Protein AF-A0A8X6XNW7-F1 (afdb_monomer_lite)

Radius of gyration: 28.52 Å; chains: 1; bounding box: 46×57×78 Å

Structure (mmCIF, N/CA/C/O backbone):
data_AF-A0A8X6XNW7-F1
#
_entry.id   AF-A0A8X6XNW7-F1
#
loop_
_atom_site.group_PDB
_atom_site.id
_atom_site.type_symbol
_atom_site.label_atom_id
_atom_site.label_alt_id
_atom_site.label_comp_id
_atom_site.label_asym_id
_atom_site.label_entity_id
_atom_site.label_seq_id
_atom_site.pdbx_PDB_ins_code
_atom_site.Cartn_x
_atom_site.Cartn_y
_atom_site.Cartn_z
_atom_site.occupancy
_atom_site.B_iso_or_equiv
_atom_site.auth_seq_id
_atom_site.auth_comp_id
_atom_site.auth_asym_id
_atom_site.auth_atom_id
_atom_site.pdbx_PDB_model_num
ATOM 1 N N . MET A 1 1 ? -26.894 3.842 9.162 1.00 54.66 1 MET A N 1
ATOM 2 C CA . MET A 1 1 ? -25.756 3.223 9.882 1.00 54.66 1 MET A CA 1
ATOM 3 C C . MET A 1 1 ? -24.820 2.593 8.849 1.00 54.66 1 MET A C 1
ATOM 5 O O . MET A 1 1 ? -25.309 2.225 7.794 1.00 54.66 1 MET A O 1
ATOM 9 N N . THR A 1 2 ? -23.514 2.523 9.134 1.00 57.28 2 THR A N 1
ATOM 10 C CA . THR A 1 2 ? -22.408 1.938 8.330 1.00 57.28 2 THR A CA 1
ATOM 11 C C . THR A 1 2 ? -21.938 2.698 7.075 1.00 57.28 2 THR A C 1
ATOM 13 O O . THR A 1 2 ? -22.439 2.481 5.974 1.00 57.28 2 THR A O 1
ATOM 16 N N . CYS A 1 3 ? -20.883 3.514 7.194 1.00 62.47 3 CYS A N 1
ATOM 17 C CA . CYS A 1 3 ? -20.076 3.907 6.023 1.00 62.47 3 CYS A CA 1
ATOM 18 C C . CYS A 1 3 ? -18.553 3.891 6.237 1.00 62.47 3 CYS A C 1
ATOM 20 O O . CYS A 1 3 ? -17.818 3.927 5.255 1.00 62.47 3 CYS A O 1
ATOM 22 N N . ASN A 1 4 ? -18.053 3.741 7.469 1.00 78.44 4 ASN A N 1
ATOM 23 C CA . ASN A 1 4 ? -16.604 3.696 7.712 1.00 78.44 4 ASN A CA 1
ATOM 24 C C . ASN A 1 4 ? -15.953 2.425 7.141 1.00 78.44 4 ASN A C 1
ATOM 26 O O . ASN A 1 4 ? -14.876 2.508 6.567 1.00 78.44 4 ASN A O 1
ATOM 30 N N . VAL A 1 5 ? -16.645 1.280 7.179 1.00 82.00 5 VAL A N 1
ATOM 31 C CA . VAL A 1 5 ? -16.166 0.027 6.561 1.00 82.00 5 VAL A CA 1
ATOM 32 C C . VAL A 1 5 ? -16.003 0.173 5.042 1.00 82.00 5 VA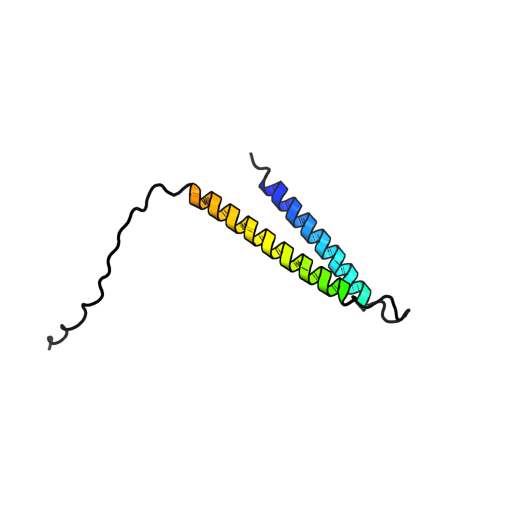L A C 1
ATOM 34 O O . VAL A 1 5 ? -15.000 -0.267 4.490 1.00 82.00 5 VAL A O 1
ATOM 37 N N . LYS A 1 6 ? -16.944 0.851 4.365 1.00 83.00 6 LYS A N 1
ATOM 38 C CA . LYS A 1 6 ? -16.845 1.124 2.920 1.00 83.00 6 LYS A CA 1
ATOM 39 C C . LYS A 1 6 ? -15.647 2.020 2.600 1.00 83.00 6 LYS A C 1
ATOM 41 O O . LYS A 1 6 ? -14.874 1.683 1.713 1.00 83.00 6 LYS A O 1
ATOM 46 N N . LYS A 1 7 ? -15.447 3.092 3.376 1.00 86.75 7 LYS A N 1
ATOM 47 C CA . LYS A 1 7 ? -14.299 4.004 3.225 1.00 86.75 7 LYS A CA 1
ATOM 48 C C . LYS A 1 7 ? -12.957 3.290 3.419 1.00 86.75 7 LYS A C 1
ATOM 50 O O . LYS A 1 7 ? -12.032 3.509 2.648 1.00 86.75 7 LYS A O 1
ATOM 55 N N . VAL A 1 8 ? -12.854 2.406 4.415 1.00 88.44 8 VAL A N 1
ATOM 56 C CA . VAL A 1 8 ? -11.654 1.575 4.620 1.00 88.44 8 VAL A CA 1
ATOM 57 C C . VAL A 1 8 ? -11.440 0.636 3.428 1.00 88.44 8 VAL A C 1
ATOM 59 O O . VAL A 1 8 ? -10.328 0.552 2.911 1.00 88.44 8 VAL A O 1
ATOM 62 N N . GLY A 1 9 ? -12.501 -0.008 2.931 1.00 90.62 9 GLY A N 1
ATOM 63 C CA . GLY A 1 9 ? -12.437 -0.855 1.736 1.00 90.62 9 GLY A CA 1
ATOM 64 C C . GLY A 1 9 ? -11.949 -0.117 0.481 1.00 90.62 9 GLY A C 1
ATOM 65 O O . GLY A 1 9 ? -11.121 -0.648 -0.255 1.00 90.62 9 GLY A O 1
ATOM 66 N N . GLU A 1 10 ? -12.394 1.123 0.261 1.00 93.75 10 GLU A N 1
ATOM 67 C CA . GLU A 1 10 ? -11.952 1.970 -0.859 1.00 93.75 10 GLU A CA 1
ATOM 68 C C . GLU A 1 10 ? -10.452 2.304 -0.793 1.00 93.75 10 GLU A C 1
ATOM 70 O O . GLU A 1 10 ? -9.774 2.288 -1.822 1.00 93.75 10 GLU A O 1
ATOM 75 N N . ILE A 1 11 ? -9.909 2.541 0.407 1.00 91.25 11 ILE A N 1
ATOM 76 C CA . ILE A 1 11 ? -8.472 2.794 0.611 1.00 91.25 11 ILE A CA 1
ATOM 77 C C . ILE A 1 11 ? -7.649 1.562 0.220 1.00 91.25 11 ILE A C 1
ATOM 79 O O . ILE A 1 11 ? -6.688 1.672 -0.547 1.00 91.25 11 ILE A O 1
ATOM 83 N N . PHE A 1 12 ? -8.036 0.378 0.703 1.00 91.69 12 PHE A N 1
ATOM 84 C CA . PHE A 1 12 ? -7.348 -0.868 0.354 1.00 91.69 12 PHE A CA 1
ATOM 85 C C . PHE A 1 12 ? -7.457 -1.187 -1.140 1.00 91.69 12 PHE A C 1
ATOM 87 O O . PHE A 1 12 ? -6.477 -1.625 -1.746 1.00 91.69 12 PHE A O 1
ATOM 94 N N . LEU A 1 13 ? -8.606 -0.908 -1.759 1.00 93.94 13 LEU A N 1
ATOM 95 C CA . LEU A 1 13 ? -8.776 -1.050 -3.202 1.00 93.94 13 LEU A CA 1
ATOM 96 C C . LEU A 1 13 ? -7.826 -0.123 -3.976 1.00 93.94 13 LEU A C 1
ATOM 98 O O . LEU A 1 13 ? -7.149 -0.574 -4.900 1.00 93.94 13 LEU A O 1
ATOM 102 N N . ALA A 1 14 ? -7.727 1.152 -3.587 1.00 92.75 14 ALA A N 1
ATOM 103 C CA . ALA A 1 14 ? -6.818 2.112 -4.214 1.00 92.75 14 ALA A CA 1
ATOM 104 C C . ALA A 1 14 ? -5.346 1.684 -4.085 1.00 92.75 14 ALA A C 1
ATOM 106 O O . ALA A 1 14 ? -4.596 1.750 -5.064 1.00 92.75 14 ALA A O 1
ATOM 107 N N . ALA A 1 15 ? -4.946 1.181 -2.914 1.00 91.62 15 ALA A N 1
ATOM 108 C CA . ALA A 1 15 ? -3.611 0.630 -2.696 1.00 91.62 15 ALA A CA 1
ATOM 109 C C . ALA A 1 15 ? -3.345 -0.591 -3.597 1.00 91.62 15 ALA A C 1
ATOM 111 O O . ALA A 1 15 ? -2.323 -0.648 -4.282 1.00 91.62 15 ALA A O 1
ATOM 112 N N . GLY A 1 16 ? -4.294 -1.530 -3.678 1.00 91.75 16 GLY A N 1
ATOM 113 C CA . GLY A 1 16 ? -4.205 -2.693 -4.564 1.00 91.75 16 GLY A CA 1
ATOM 114 C C . GLY A 1 16 ? -4.085 -2.313 -6.045 1.00 91.75 16 GLY A C 1
ATOM 115 O O . GLY A 1 16 ? -3.286 -2.904 -6.776 1.00 91.75 16 GLY A O 1
ATOM 116 N N . LEU A 1 17 ? -4.809 -1.281 -6.492 1.00 93.81 17 LEU A N 1
ATOM 117 C CA . LEU A 1 17 ? -4.688 -0.738 -7.849 1.00 93.81 17 LEU A CA 1
ATOM 118 C C . LEU A 1 17 ? -3.308 -0.119 -8.101 1.00 93.81 17 LEU A C 1
ATOM 120 O O . LEU A 1 17 ? -2.748 -0.311 -9.182 1.00 93.81 17 LEU A O 1
ATOM 124 N N . ALA A 1 18 ? -2.745 0.598 -7.127 1.00 90.12 18 ALA A N 1
ATOM 125 C CA . ALA A 1 18 ? -1.399 1.157 -7.231 1.00 90.12 18 ALA A CA 1
ATOM 126 C C . ALA A 1 18 ? -0.340 0.049 -7.355 1.00 90.12 18 ALA A C 1
ATOM 128 O O . ALA A 1 18 ? 0.473 0.081 -8.281 1.00 90.12 18 ALA A O 1
ATOM 129 N N . PHE A 1 19 ? -0.409 -0.986 -6.510 1.00 89.50 19 PHE A N 1
ATOM 130 C CA . PHE A 1 19 ? 0.482 -2.146 -6.608 1.00 89.50 19 PHE A CA 1
ATOM 131 C C . PHE A 1 19 ? 0.302 -2.916 -7.920 1.00 89.50 19 PHE A C 1
ATOM 133 O O . PHE A 1 19 ? 1.286 -3.326 -8.529 1.00 89.50 19 PHE A O 1
ATOM 140 N N . SER A 1 20 ? -0.931 -3.046 -8.415 1.00 89.88 20 SER A N 1
ATOM 141 C CA . SER A 1 20 ? -1.213 -3.683 -9.708 1.00 89.88 20 SER A CA 1
ATOM 142 C C . SER A 1 20 ? -0.599 -2.913 -10.879 1.00 89.88 20 SER A C 1
ATOM 144 O O . SER A 1 20 ? -0.034 -3.517 -11.791 1.00 89.88 20 SER A O 1
ATOM 146 N N . LYS A 1 21 ? -0.674 -1.574 -10.865 1.00 87.62 21 LYS A N 1
ATOM 147 C CA . LYS A 1 21 ? -0.011 -0.720 -11.866 1.00 87.62 21 LYS A CA 1
ATOM 148 C C . LYS A 1 21 ? 1.507 -0.892 -11.814 1.00 87.62 21 LYS A C 1
ATOM 150 O O . LYS A 1 21 ? 2.131 -1.033 -12.862 1.00 87.62 21 LYS A O 1
ATOM 155 N N . MET A 1 22 ? 2.076 -0.951 -10.609 1.00 84.69 22 MET A N 1
ATOM 156 C CA . MET A 1 22 ? 3.510 -1.163 -10.430 1.00 84.69 22 MET A CA 1
ATOM 157 C C . MET A 1 22 ? 3.957 -2.544 -10.918 1.00 84.69 22 MET A C 1
ATOM 159 O O . MET A 1 22 ? 4.937 -2.647 -11.645 1.00 84.69 22 MET A O 1
ATOM 163 N N . SER A 1 23 ? 3.213 -3.603 -10.585 1.00 84.44 23 SER A N 1
ATOM 164 C CA . SER A 1 23 ? 3.499 -4.970 -11.034 1.00 84.44 23 SER A CA 1
ATOM 165 C C . SER A 1 23 ? 3.504 -5.075 -12.559 1.00 84.44 23 SER A C 1
ATOM 167 O O . SER A 1 23 ? 4.443 -5.629 -13.124 1.00 84.44 23 SER A O 1
ATOM 169 N N . LYS A 1 24 ? 2.530 -4.455 -13.240 1.00 83.50 24 LYS A N 1
ATOM 170 C CA . LYS A 1 24 ? 2.504 -4.390 -14.710 1.00 83.50 24 LYS A CA 1
ATOM 171 C C . LYS A 1 24 ? 3.733 -3.686 -15.286 1.00 83.50 24 LYS A C 1
ATOM 173 O O . LYS A 1 24 ? 4.300 -4.167 -16.264 1.00 83.50 24 LYS A O 1
ATOM 178 N N . LEU A 1 25 ? 4.159 -2.578 -14.675 1.00 79.75 25 LEU A N 1
ATOM 179 C CA . LEU A 1 25 ? 5.367 -1.859 -15.083 1.00 79.75 25 LEU A CA 1
ATOM 180 C C . LEU A 1 25 ? 6.62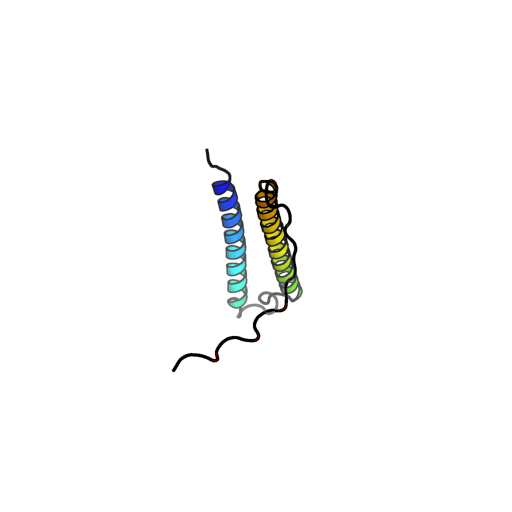5 -2.728 -14.904 1.00 79.75 25 LEU A C 1
ATOM 182 O O . LEU A 1 25 ? 7.439 -2.810 -15.820 1.00 79.75 25 LEU A O 1
ATOM 186 N N . ILE A 1 26 ? 6.747 -3.438 -13.774 1.00 76.06 26 ILE A N 1
ATOM 187 C CA . ILE A 1 26 ? 7.849 -4.380 -13.504 1.00 76.06 26 ILE A CA 1
ATOM 188 C C . ILE A 1 26 ? 7.896 -5.478 -14.567 1.00 76.06 26 ILE A C 1
ATOM 190 O O . ILE A 1 26 ? 8.947 -5.720 -15.153 1.00 76.06 26 ILE A O 1
ATOM 194 N N . THR A 1 27 ? 6.763 -6.119 -14.855 1.00 75.56 27 THR A N 1
ATOM 195 C CA . THR A 1 27 ? 6.686 -7.192 -15.856 1.00 75.56 27 THR A CA 1
ATOM 196 C C . THR A 1 27 ? 7.024 -6.688 -17.261 1.00 75.56 27 THR A C 1
ATOM 198 O O . THR A 1 27 ? 7.707 -7.381 -18.012 1.00 75.56 27 THR A O 1
ATOM 201 N N . SER A 1 28 ? 6.616 -5.463 -17.608 1.00 68.69 28 SER A N 1
ATOM 202 C CA . SER A 1 28 ? 6.945 -4.849 -18.898 1.00 68.69 28 SER A CA 1
ATOM 203 C C . SER A 1 28 ? 8.445 -4.588 -19.060 1.00 68.69 28 SER A C 1
ATOM 205 O O . SER A 1 28 ? 8.972 -4.777 -20.152 1.00 68.69 28 SER A O 1
ATOM 207 N N . LEU A 1 29 ? 9.149 -4.194 -17.994 1.00 64.94 29 LEU A N 1
ATOM 208 C CA . LEU A 1 29 ? 10.593 -3.924 -18.040 1.00 64.94 29 LEU A CA 1
ATOM 209 C C . LEU A 1 29 ? 11.423 -5.188 -18.328 1.00 64.94 29 LEU A C 1
ATOM 211 O O . LEU A 1 29 ? 12.468 -5.098 -18.959 1.00 64.94 29 LEU A O 1
ATOM 215 N N . HIS A 1 30 ? 10.928 -6.371 -17.951 1.00 55.53 30 HIS A N 1
ATOM 216 C CA . HIS A 1 30 ? 11.589 -7.651 -18.237 1.00 55.53 30 HIS A CA 1
ATOM 217 C C . HIS A 1 30 ? 11.330 -8.165 -19.669 1.00 55.53 30 HIS A C 1
ATOM 219 O O . HIS A 1 30 ? 12.105 -8.972 -20.172 1.00 55.53 30 HIS A O 1
ATOM 225 N N . SER A 1 31 ? 10.255 -7.711 -20.330 1.00 51.44 31 SER A N 1
ATOM 226 C CA . SER A 1 31 ? 9.867 -8.144 -21.685 1.00 51.44 31 SER A CA 1
ATOM 227 C C . SER A 1 31 ? 10.451 -7.273 -22.805 1.00 51.44 31 SER A C 1
ATOM 229 O O . SER A 1 31 ? 10.507 -7.725 -23.946 1.00 51.44 31 SER A O 1
ATOM 231 N N . VAL A 1 32 ? 10.892 -6.042 -22.519 1.00 52.22 32 VAL A N 1
ATOM 232 C CA . VAL A 1 32 ? 11.501 -5.111 -23.499 1.00 52.22 32 VAL A CA 1
ATOM 233 C C . VAL A 1 32 ? 13.011 -5.395 -23.631 1.00 52.22 32 VAL A C 1
ATOM 235 O O . VAL A 1 32 ? 13.852 -4.505 -23.614 1.00 52.22 32 VAL A O 1
ATOM 238 N N . GLY A 1 33 ? 13.369 -6.678 -23.707 1.00 51.25 33 GLY A N 1
ATOM 239 C CA . GLY A 1 33 ? 14.753 -7.162 -23.676 1.00 51.25 33 GLY A CA 1
ATOM 240 C C . GLY A 1 33 ? 15.529 -7.064 -24.993 1.00 51.25 33 GLY A C 1
ATOM 241 O O . GLY A 1 33 ? 16.719 -7.347 -24.986 1.00 51.25 33 GLY A O 1
ATOM 242 N N . GLU A 1 34 ? 14.915 -6.652 -26.105 1.00 50.62 34 GLU A N 1
ATOM 243 C CA . GLU A 1 34 ? 15.553 -6.767 -27.433 1.00 50.62 34 GLU A CA 1
ATOM 244 C C . GLU A 1 34 ? 15.860 -5.413 -28.109 1.00 50.62 34 GLU A C 1
ATOM 246 O O . GLU A 1 34 ? 16.541 -5.377 -29.130 1.00 50.62 34 GLU A O 1
ATOM 251 N N . ALA A 1 35 ? 15.406 -4.276 -27.566 1.00 48.09 35 ALA A N 1
ATOM 252 C CA . ALA A 1 35 ? 15.602 -2.973 -28.212 1.00 48.09 35 ALA A CA 1
ATOM 253 C C . ALA A 1 35 ? 15.907 -1.859 -27.200 1.00 48.09 35 ALA A C 1
ATOM 255 O O . ALA A 1 35 ? 15.020 -1.110 -26.803 1.00 48.09 35 ALA A O 1
ATOM 256 N N . SER A 1 36 ? 17.187 -1.750 -26.828 1.00 43.28 36 SER A N 1
ATOM 257 C CA . SER A 1 36 ? 17.877 -0.583 -26.240 1.00 43.28 36 SER A CA 1
ATOM 258 C C . SER A 1 36 ? 18.528 -0.868 -24.871 1.00 43.28 36 SER A C 1
ATOM 260 O O . SER A 1 36 ? 17.838 -1.206 -23.908 1.00 43.28 36 SER A O 1
ATOM 262 N N . PRO A 1 37 ? 19.859 -0.692 -24.739 1.00 48.62 37 PRO A N 1
ATOM 263 C CA . PRO A 1 37 ? 20.626 -1.071 -23.548 1.00 48.62 37 PRO A CA 1
ATOM 264 C C . PRO A 1 37 ? 20.429 -0.159 -22.320 1.00 48.62 37 PRO A C 1
ATOM 266 O O . PRO A 1 37 ? 21.071 -0.395 -21.299 1.00 48.62 37 PRO A O 1
ATOM 269 N N . SER A 1 38 ? 19.566 0.866 -22.373 1.00 51.78 38 SER A N 1
ATOM 270 C CA . SER A 1 38 ? 19.423 1.855 -21.287 1.00 51.78 38 SER A CA 1
ATOM 271 C C . SER A 1 38 ? 18.027 1.964 -20.656 1.00 51.78 38 SER A C 1
ATOM 273 O O . SER A 1 38 ? 17.816 2.859 -19.844 1.00 51.78 38 SER A O 1
ATOM 275 N N . SER A 1 39 ? 17.064 1.106 -21.016 1.00 51.50 39 SER A N 1
ATOM 276 C CA . SER A 1 39 ? 15.635 1.332 -20.704 1.00 51.50 39 SER A CA 1
ATOM 277 C C . SER A 1 39 ? 14.878 0.133 -20.106 1.00 51.50 39 SER A C 1
ATOM 279 O O . SER A 1 39 ? 13.652 0.122 -20.133 1.00 51.50 39 SER A O 1
ATOM 281 N N . GLY A 1 40 ? 15.574 -0.875 -19.564 1.00 56.41 40 GLY A N 1
ATOM 282 C CA . GLY A 1 40 ? 14.933 -2.136 -19.139 1.00 56.41 40 GLY A CA 1
ATOM 283 C C . GLY A 1 40 ? 15.274 -2.657 -17.741 1.00 56.41 40 GLY A C 1
ATOM 284 O O . GLY A 1 40 ? 14.746 -3.686 -17.331 1.00 56.41 40 GLY A O 1
ATOM 285 N N . LYS A 1 41 ? 16.153 -2.001 -16.979 1.00 66.69 41 LYS A N 1
ATOM 286 C CA . LYS A 1 41 ? 16.653 -2.569 -15.722 1.00 66.69 41 LYS A CA 1
ATOM 287 C C . LYS A 1 41 ? 16.415 -1.587 -14.592 1.00 66.69 41 LYS A C 1
ATOM 289 O O . LYS A 1 41 ? 17.066 -0.550 -14.555 1.00 66.69 41 LYS A O 1
ATOM 294 N N . TRP A 1 42 ? 15.485 -1.938 -13.703 1.00 75.69 42 TRP A N 1
ATOM 295 C CA . TRP A 1 42 ? 15.310 -1.308 -12.396 1.00 75.69 42 TRP A CA 1
ATOM 296 C C . TRP A 1 42 ? 16.663 -0.870 -11.838 1.00 75.69 42 TRP A C 1
ATOM 298 O O . TRP A 1 42 ? 17.532 -1.702 -11.560 1.00 75.69 42 TRP A O 1
ATOM 308 N N . SER A 1 43 ? 16.864 0.436 -11.743 1.00 81.88 43 SER A N 1
ATOM 309 C CA . SER A 1 43 ? 18.096 1.000 -11.221 1.00 81.88 43 SER A CA 1
ATOM 310 C C . SER A 1 43 ? 18.218 0.680 -9.734 1.00 81.88 43 SER A C 1
ATOM 312 O O . SER A 1 43 ? 17.227 0.486 -9.025 1.00 81.88 43 SER A O 1
ATOM 314 N N . VAL A 1 44 ? 19.452 0.657 -9.226 1.00 83.69 44 VAL A N 1
ATOM 315 C CA . VAL A 1 44 ? 19.708 0.469 -7.788 1.00 83.69 44 VAL A CA 1
ATOM 316 C C . VAL A 1 44 ? 18.938 1.504 -6.962 1.00 83.69 44 VAL A C 1
ATOM 318 O O . VAL A 1 44 ? 18.388 1.169 -5.916 1.00 83.69 44 VAL A O 1
ATOM 321 N N . GLN A 1 45 ? 18.833 2.732 -7.473 1.00 86.00 45 GLN A N 1
ATOM 322 C CA . GLN A 1 45 ? 18.049 3.797 -6.862 1.00 86.00 45 GLN A CA 1
ATOM 323 C C . GLN A 1 45 ? 16.556 3.447 -6.796 1.00 86.00 45 GLN A C 1
ATOM 325 O O . GLN A 1 45 ? 15.970 3.524 -5.721 1.00 86.00 45 GLN A O 1
ATOM 330 N N . GLU A 1 46 ? 15.936 3.023 -7.900 1.00 84.25 46 GLU A N 1
ATOM 331 C CA . GLU A 1 46 ? 14.512 2.647 -7.923 1.00 84.25 46 GLU A CA 1
ATOM 332 C C . GLU A 1 46 ? 14.218 1.455 -7.004 1.00 84.25 46 GLU A C 1
ATOM 334 O O . GLU A 1 46 ? 13.203 1.442 -6.306 1.00 84.25 46 GLU A O 1
ATOM 339 N N . ILE A 1 47 ? 15.1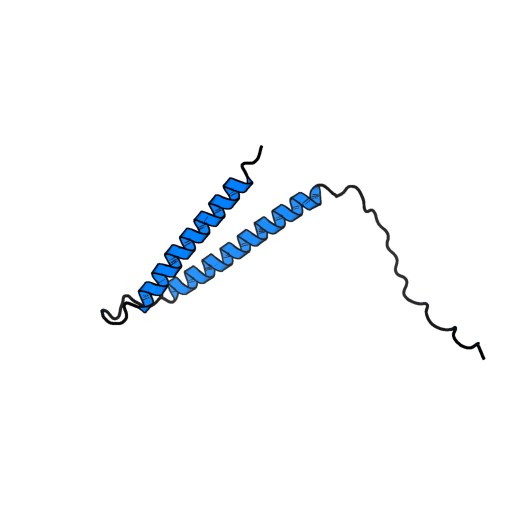31 0.480 -6.940 1.00 86.38 47 ILE A N 1
ATOM 340 C CA . ILE A 1 47 ? 15.031 -0.662 -6.022 1.00 86.38 47 ILE A CA 1
ATOM 341 C C . ILE A 1 47 ? 15.072 -0.182 -4.567 1.00 86.38 47 ILE A C 1
ATOM 343 O O . ILE A 1 47 ? 14.223 -0.575 -3.767 1.00 86.38 47 ILE A O 1
ATOM 347 N N . GLN A 1 48 ? 16.020 0.690 -4.215 1.00 91.62 48 GLN A N 1
ATOM 348 C CA . GLN A 1 48 ? 16.125 1.255 -2.866 1.00 91.62 48 GLN A CA 1
ATOM 349 C C . GLN A 1 48 ? 14.906 2.104 -2.497 1.00 91.62 48 GLN A C 1
ATOM 351 O O . GLN A 1 48 ? 14.427 2.036 -1.360 1.00 91.62 48 GLN A O 1
ATOM 356 N N . MET A 1 49 ? 14.380 2.876 -3.450 1.00 90.62 49 MET A N 1
ATOM 357 C CA . MET A 1 49 ? 13.154 3.651 -3.273 1.00 90.62 49 MET A CA 1
ATOM 358 C C . MET A 1 49 ? 11.974 2.725 -2.982 1.00 90.62 49 MET A C 1
ATOM 360 O O . MET A 1 49 ? 11.302 2.915 -1.972 1.00 90.62 49 MET A O 1
ATOM 364 N N . LEU A 1 50 ? 11.771 1.675 -3.787 1.00 89.12 50 LEU A N 1
ATOM 365 C CA . LEU A 1 50 ? 10.694 0.710 -3.565 1.00 89.12 50 LEU A CA 1
ATOM 366 C C . LEU A 1 50 ? 10.828 0.010 -2.206 1.00 89.12 50 LEU A C 1
ATOM 368 O O . LEU A 1 50 ? 9.855 -0.073 -1.458 1.00 89.12 50 LEU A O 1
ATOM 372 N N . GLN A 1 51 ? 12.032 -0.450 -1.856 1.00 92.19 51 GLN A N 1
ATOM 373 C CA . GLN A 1 51 ? 12.301 -1.080 -0.561 1.00 92.19 51 GLN A CA 1
ATOM 374 C C . GLN A 1 51 ? 11.962 -0.149 0.608 1.00 92.19 51 GLN A C 1
ATOM 376 O O . GLN A 1 51 ? 11.309 -0.568 1.567 1.00 92.19 51 GLN A O 1
ATOM 381 N N . SER A 1 52 ? 12.371 1.117 0.519 1.00 94.69 52 SER A N 1
ATOM 382 C CA . SER A 1 52 ? 12.107 2.121 1.553 1.00 94.69 52 SER A CA 1
ATOM 383 C C . SER A 1 52 ? 10.615 2.434 1.660 1.00 94.69 52 SER A C 1
ATOM 385 O O . SER A 1 52 ? 10.069 2.454 2.763 1.00 94.69 52 SER A O 1
ATOM 387 N N . SER A 1 53 ? 9.927 2.604 0.528 1.00 92.62 53 SER A N 1
ATOM 388 C CA . SER A 1 53 ? 8.483 2.850 0.490 1.00 92.62 53 SER A CA 1
ATOM 389 C C . SER A 1 53 ? 7.681 1.698 1.097 1.00 92.62 53 SER A C 1
ATOM 391 O O . SER A 1 53 ? 6.788 1.946 1.904 1.00 92.62 53 SER A O 1
ATOM 393 N N . VAL A 1 54 ? 8.015 0.443 0.774 1.00 92.00 54 VAL A N 1
ATOM 394 C CA . VAL A 1 54 ? 7.326 -0.739 1.324 1.00 92.00 54 VAL A CA 1
ATOM 395 C C . VAL A 1 54 ? 7.589 -0.889 2.823 1.00 92.00 54 VAL A C 1
ATOM 397 O O . VAL A 1 54 ? 6.661 -1.157 3.586 1.00 92.00 54 VAL A O 1
ATOM 400 N N . ARG A 1 55 ? 8.832 -0.667 3.273 1.00 94.94 55 ARG A N 1
ATOM 401 C CA . ARG A 1 55 ? 9.172 -0.696 4.703 1.00 94.94 55 ARG A CA 1
ATOM 402 C C . ARG A 1 55 ? 8.380 0.351 5.485 1.00 94.94 55 ARG A C 1
ATOM 404 O O . ARG A 1 55 ? 7.806 0.025 6.521 1.00 94.94 55 ARG A O 1
ATOM 411 N N . ASN A 1 56 ? 8.325 1.582 4.983 1.00 94.50 56 ASN A N 1
ATOM 412 C CA . ASN A 1 56 ? 7.583 2.659 5.630 1.00 94.50 56 ASN A CA 1
ATOM 413 C C . ASN A 1 56 ? 6.083 2.359 5.657 1.00 94.50 56 ASN A C 1
ATOM 415 O O . ASN A 1 56 ? 5.464 2.491 6.705 1.00 94.50 56 ASN A O 1
ATOM 419 N N . PHE A 1 57 ? 5.517 1.866 4.552 1.00 92.56 57 PHE A N 1
ATOM 420 C CA . PHE A 1 57 ? 4.116 1.450 4.504 1.00 92.56 57 PHE A CA 1
ATOM 421 C C . PHE A 1 57 ? 3.786 0.394 5.571 1.00 92.56 57 PHE A C 1
ATOM 423 O O . PHE A 1 57 ? 2.801 0.538 6.289 1.00 92.56 57 PHE A O 1
ATOM 430 N N . ASN A 1 58 ? 4.638 -0.621 5.740 1.00 93.69 58 ASN A N 1
ATOM 431 C CA . ASN A 1 58 ? 4.461 -1.634 6.782 1.00 93.69 58 ASN A CA 1
ATOM 432 C C . ASN A 1 58 ? 4.494 -1.039 8.202 1.00 93.69 58 ASN A C 1
ATOM 434 O O . ASN A 1 58 ? 3.677 -1.402 9.047 1.00 93.69 58 ASN A O 1
ATOM 438 N N . ASN A 1 59 ? 5.416 -0.110 8.467 1.00 95.12 59 ASN A N 1
ATOM 439 C CA . ASN A 1 59 ? 5.506 0.556 9.768 1.00 95.12 59 ASN A CA 1
ATOM 440 C C . ASN A 1 59 ? 4.252 1.389 10.070 1.00 95.12 59 ASN A C 1
ATOM 442 O O . ASN A 1 59 ? 3.733 1.330 11.185 1.00 95.12 59 ASN A O 1
ATOM 446 N N . GLU A 1 60 ? 3.731 2.108 9.075 1.00 93.75 60 GLU A N 1
ATOM 447 C CA . GLU A 1 60 ? 2.497 2.885 9.219 1.00 93.75 60 GLU A CA 1
ATOM 448 C C . GLU A 1 60 ? 1.285 1.980 9.471 1.00 93.75 60 GLU A C 1
ATOM 450 O O . GLU A 1 60 ? 0.485 2.260 10.364 1.00 93.75 60 GLU A O 1
ATOM 455 N N . LEU A 1 61 ? 1.177 0.847 8.764 1.00 93.69 61 LEU A N 1
ATOM 456 C CA . LEU A 1 61 ? 0.126 -0.140 9.026 1.00 93.69 61 LEU A CA 1
ATOM 457 C C . LEU A 1 61 ? 0.212 -0.710 10.445 1.00 93.69 61 LEU A C 1
ATOM 459 O O . LEU A 1 61 ? -0.816 -0.839 11.109 1.00 93.69 61 LEU A O 1
ATOM 463 N N . LYS A 1 62 ? 1.423 -1.002 10.934 1.00 92.50 62 LYS A N 1
ATOM 464 C CA . LYS A 1 62 ? 1.632 -1.449 12.316 1.00 92.50 62 LYS A CA 1
ATOM 465 C C . LYS A 1 62 ? 1.171 -0.391 13.319 1.00 92.50 62 LYS A C 1
ATOM 467 O O . LYS A 1 62 ? 0.464 -0.717 14.265 1.00 92.50 62 LYS A O 1
ATOM 472 N N . ARG A 1 63 ? 1.498 0.884 13.088 1.00 94.00 63 ARG A N 1
ATOM 473 C CA . ARG A 1 63 ? 1.065 1.986 13.960 1.00 94.00 63 ARG A CA 1
ATOM 474 C C . ARG A 1 63 ? -0.457 2.126 14.000 1.00 94.00 63 ARG A C 1
ATOM 476 O O . ARG A 1 63 ? -1.022 2.353 15.065 1.00 94.00 63 ARG A O 1
ATOM 483 N N . ILE A 1 64 ? -1.120 1.971 12.853 1.00 91.00 64 ILE A N 1
ATOM 484 C CA . ILE A 1 64 ? -2.587 1.977 12.767 1.00 91.00 64 ILE A CA 1
ATOM 485 C C . ILE A 1 64 ? -3.170 0.783 13.531 1.00 91.00 64 ILE A C 1
ATOM 487 O O . ILE A 1 64 ? -4.087 0.970 14.325 1.00 91.00 64 ILE A O 1
ATOM 491 N N . HIS A 1 65 ? -2.621 -0.419 13.340 1.00 89.62 65 HIS A N 1
ATOM 492 C CA . HIS A 1 65 ? -3.030 -1.620 14.072 1.00 89.62 65 HIS A CA 1
ATOM 493 C C . HIS A 1 65 ? -2.920 -1.428 15.592 1.00 89.62 65 HIS A C 1
ATOM 495 O O . HIS A 1 65 ? -3.877 -1.681 16.322 1.00 89.62 65 HIS A O 1
ATOM 501 N N . ASP A 1 66 ? -1.781 -0.921 16.063 1.00 91.94 66 ASP A N 1
ATOM 502 C CA . ASP A 1 66 ? -1.544 -0.687 17.487 1.00 91.94 66 ASP A CA 1
ATOM 503 C C . ASP A 1 66 ? -2.482 0.399 18.041 1.00 91.94 66 ASP A C 1
ATOM 505 O O . ASP A 1 66 ? -2.992 0.265 19.150 1.00 91.94 66 ASP A O 1
ATOM 509 N N . SER A 1 67 ? -2.786 1.435 17.251 1.00 90.25 67 SER A N 1
ATOM 510 C CA . SER A 1 67 ? -3.763 2.467 17.618 1.00 90.25 67 SER A CA 1
ATOM 511 C C . SER A 1 67 ? -5.189 1.926 17.734 1.00 90.25 67 SER A C 1
ATOM 513 O O . SER A 1 67 ? -5.921 2.378 18.612 1.00 90.25 67 SER A O 1
ATOM 515 N N . ILE A 1 68 ? -5.595 0.995 16.863 1.00 88.50 68 ILE A N 1
ATOM 516 C CA . ILE A 1 68 ? -6.908 0.336 16.947 1.00 88.50 68 ILE A CA 1
ATOM 517 C C . ILE A 1 68 ? -6.966 -0.501 18.228 1.00 88.50 68 ILE A C 1
ATOM 519 O O . ILE A 1 68 ? -7.881 -0.335 19.027 1.00 88.50 68 ILE A O 1
ATOM 523 N N . LYS A 1 69 ? -5.932 -1.310 18.486 1.00 86.75 69 LYS A N 1
ATOM 524 C CA . LYS A 1 69 ? -5.847 -2.141 19.692 1.00 86.75 69 LYS A CA 1
ATOM 525 C C . LYS A 1 69 ? -5.831 -1.319 20.986 1.00 86.75 69 LYS A C 1
ATOM 527 O O . LYS A 1 69 ? -6.443 -1.715 21.971 1.00 86.75 69 LYS A O 1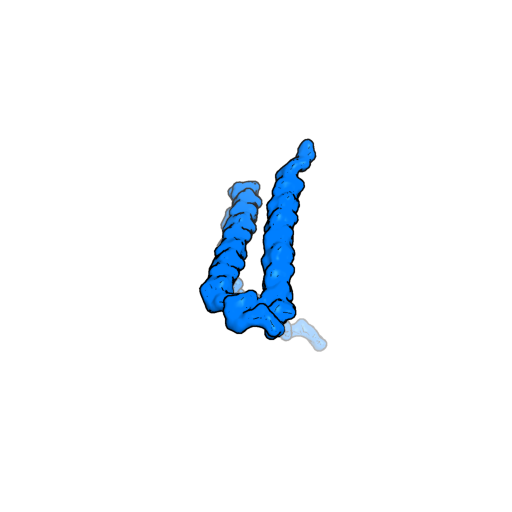
ATOM 532 N N . LEU A 1 70 ? -5.139 -0.179 21.005 1.00 81.19 70 LEU A N 1
ATOM 533 C CA . LEU A 1 70 ? -5.123 0.716 22.164 1.00 81.19 70 LEU A CA 1
ATOM 534 C C . LEU A 1 70 ? -6.500 1.345 22.413 1.00 81.19 70 LEU A C 1
ATOM 536 O O . LEU A 1 70 ? -6.926 1.440 23.560 1.00 81.19 70 LEU A O 1
ATOM 540 N N . ALA A 1 71 ? -7.203 1.751 21.353 1.00 73.00 71 ALA A N 1
ATOM 541 C CA . ALA A 1 71 ? -8.564 2.263 21.473 1.00 73.00 71 ALA A CA 1
ATOM 542 C C . ALA A 1 71 ? -9.531 1.198 22.019 1.00 73.00 71 ALA A C 1
ATOM 544 O O . ALA A 1 71 ? -10.397 1.533 22.823 1.00 73.00 71 ALA A O 1
ATOM 545 N N . ASP A 1 72 ? -9.351 -0.070 21.640 1.00 70.50 72 ASP A N 1
ATOM 546 C CA . ASP A 1 72 ? -10.121 -1.192 22.189 1.00 70.50 72 ASP A CA 1
ATOM 547 C C . ASP A 1 72 ? -9.783 -1.449 23.671 1.00 70.50 72 ASP A C 1
ATOM 549 O O . ASP A 1 72 ? -10.686 -1.637 24.486 1.00 70.50 72 ASP A O 1
ATOM 553 N N . ASN A 1 73 ? -8.499 -1.389 24.048 1.00 63.25 73 ASN A N 1
ATOM 554 C CA . ASN A 1 73 ? -8.039 -1.614 25.424 1.00 63.25 73 ASN A CA 1
ATOM 555 C C . ASN A 1 73 ? -8.461 -0.506 26.407 1.00 63.25 73 ASN A C 1
ATOM 557 O O . ASN A 1 73 ? -8.844 -0.809 27.534 1.00 63.25 73 ASN A O 1
ATOM 561 N N . ASN A 1 74 ? -8.444 0.765 25.992 1.00 58.78 74 ASN A N 1
ATOM 562 C CA . ASN A 1 74 ? -8.802 1.902 26.857 1.00 58.78 74 ASN A CA 1
ATOM 563 C C . ASN A 1 74 ? -10.286 1.916 27.278 1.00 58.78 74 ASN A C 1
ATOM 565 O O . ASN A 1 74 ? -10.665 2.677 28.164 1.00 58.78 74 ASN A O 1
ATOM 569 N N . ASN A 1 75 ? -11.134 1.086 26.664 1.00 54.94 75 ASN A N 1
ATOM 570 C CA . ASN A 1 75 ? -12.534 0.921 27.061 1.00 54.94 75 ASN A CA 1
ATOM 571 C C . ASN A 1 75 ? -12.737 -0.175 28.125 1.00 54.94 75 ASN A C 1
ATOM 573 O O . ASN A 1 75 ? -13.878 -0.420 28.511 1.00 54.94 75 ASN A O 1
ATOM 577 N N . ASN A 1 76 ? -11.666 -0.837 28.588 1.00 52.88 76 ASN A N 1
ATOM 578 C CA . ASN A 1 76 ? -11.751 -2.001 29.475 1.00 52.88 76 ASN A CA 1
ATOM 579 C C . ASN A 1 76 ? -10.808 -1.938 30.698 1.00 52.88 76 ASN A C 1
ATOM 581 O O . ASN A 1 76 ? -10.489 -2.966 31.282 1.00 52.88 76 ASN A O 1
ATOM 585 N N . GLU A 1 77 ? -10.370 -0.744 31.117 1.00 54.56 77 GLU A N 1
ATOM 586 C CA . GLU A 1 77 ? -9.602 -0.541 32.365 1.00 54.56 77 GLU A CA 1
ATOM 587 C C . GLU A 1 77 ? -10.500 -0.249 33.587 1.00 54.56 77 GLU A C 1
ATOM 589 O O . GLU A 1 77 ? -10.130 0.501 34.484 1.00 54.56 77 GLU A O 1
ATOM 594 N N . ASN A 1 78 ? -11.679 -0.874 33.657 1.00 46.31 78 ASN A N 1
ATOM 595 C CA . ASN A 1 78 ? -12.414 -1.042 34.910 1.00 46.31 78 ASN A CA 1
ATOM 596 C C . ASN A 1 78 ? -12.595 -2.543 35.136 1.00 46.31 78 ASN A C 1
ATOM 598 O O . ASN A 1 78 ? -13.602 -3.093 34.706 1.00 46.31 78 ASN A O 1
ATOM 602 N N . ASP A 1 79 ? -11.608 -3.146 35.798 1.00 51.06 79 ASP A N 1
ATOM 603 C CA . ASP A 1 79 ? -11.595 -4.487 36.406 1.00 51.06 79 ASP A CA 1
ATOM 604 C C . ASP A 1 79 ? -10.504 -5.403 35.840 1.00 51.06 79 ASP A C 1
ATOM 606 O O . ASP A 1 79 ? -10.723 -6.200 34.938 1.00 51.06 79 ASP A O 1
ATOM 610 N N . THR A 1 80 ? -9.294 -5.282 36.383 1.00 51.84 80 THR A N 1
ATOM 611 C CA . THR A 1 80 ? -8.613 -6.418 37.025 1.00 51.84 80 THR A CA 1
ATOM 612 C C . THR A 1 80 ? -7.506 -5.827 37.893 1.00 51.84 80 THR A C 1
ATOM 614 O O . THR A 1 80 ? -6.367 -5.620 37.467 1.00 51.84 80 THR A O 1
ATOM 617 N N . GLY A 1 81 ? -7.883 -5.478 39.121 1.00 44.06 81 GLY A N 1
ATOM 618 C CA . GLY A 1 81 ? -6.929 -5.228 40.188 1.00 44.06 81 GLY A CA 1
ATOM 619 C C . GLY A 1 81 ? -6.157 -6.507 40.515 1.00 44.06 81 GLY A C 1
ATOM 620 O O . GLY A 1 81 ? -6.719 -7.593 40.536 1.00 44.06 81 GLY A O 1
ATOM 621 N N . GLN A 1 82 ? -4.855 -6.333 40.719 1.00 41.41 82 GLN A N 1
ATOM 622 C CA . GLN A 1 82 ? -3.940 -7.137 41.532 1.00 41.41 82 GLN A CA 1
ATOM 623 C C . GLN A 1 82 ? -4.447 -8.492 42.064 1.00 41.41 82 GLN A C 1
ATOM 625 O O . GLN A 1 82 ? -5.239 -8.519 42.996 1.00 41.41 82 GLN A O 1
ATOM 630 N N 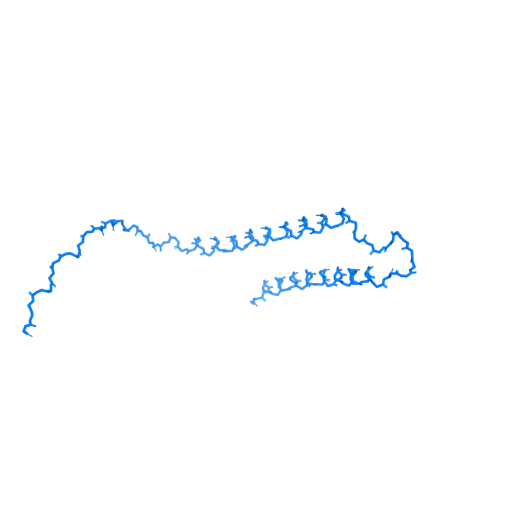. GLU A 1 83 ? -3.748 -9.570 41.703 1.00 45.38 83 GLU A N 1
ATOM 631 C CA . GLU A 1 83 ? -3.186 -10.447 42.732 1.00 45.38 83 GLU A CA 1
ATOM 632 C C . GLU A 1 83 ? -1.818 -10.995 42.309 1.00 45.38 83 GLU A C 1
ATOM 634 O O . GLU A 1 83 ? -1.586 -11.465 41.197 1.00 45.38 83 GLU A O 1
ATOM 639 N N . LYS A 1 84 ? -0.875 -10.813 43.226 1.00 45.47 84 LYS A N 1
ATOM 640 C CA . LYS A 1 84 ? 0.550 -11.112 43.164 1.00 45.47 84 LYS A CA 1
ATOM 641 C C . LYS A 1 84 ? 0.773 -12.193 44.213 1.00 45.47 84 LYS A C 1
ATOM 643 O O . LYS A 1 84 ? 0.479 -11.901 45.364 1.00 45.47 84 LYS A O 1
ATOM 648 N N . SER A 1 85 ? 1.297 -13.364 43.851 1.00 44.59 85 SER A N 1
ATOM 649 C CA . SER A 1 85 ? 2.121 -14.271 44.689 1.00 44.59 85 SER A CA 1
ATOM 650 C C . SER A 1 85 ? 2.489 -15.481 43.819 1.00 44.59 85 SER A C 1
ATOM 652 O O . SER A 1 85 ? 1.609 -16.130 43.276 1.00 44.59 85 SER A O 1
ATOM 654 N N . THR A 1 86 ? 3.733 -15.685 43.380 1.00 47.22 86 THR A N 1
ATOM 655 C CA . THR A 1 86 ? 4.826 -16.333 44.131 1.00 47.22 86 THR A CA 1
ATOM 656 C C . THR A 1 86 ? 4.362 -17.453 45.054 1.00 47.22 86 THR A C 1
ATOM 658 O O . THR A 1 86 ? 4.141 -17.197 46.227 1.00 47.22 86 THR A O 1
ATOM 661 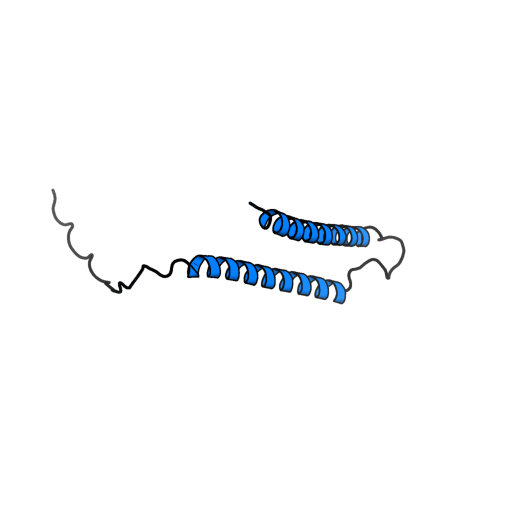N N . GLU A 1 87 ? 4.343 -18.684 44.546 1.00 52.69 87 GLU A N 1
ATOM 662 C CA . GLU A 1 87 ? 4.665 -19.865 45.349 1.00 52.69 87 GLU A CA 1
ATOM 663 C C . GLU A 1 87 ? 5.360 -20.890 44.439 1.00 52.69 87 GLU A C 1
ATOM 665 O O . GLU A 1 87 ? 4.755 -21.521 43.574 1.00 52.69 87 GLU A O 1
ATOM 670 N N . LYS A 1 88 ? 6.690 -20.945 44.555 1.00 50.38 88 LYS A N 1
ATOM 671 C CA . LYS A 1 88 ? 7.464 -22.157 44.286 1.00 50.38 88 LYS A CA 1
ATOM 672 C C . LYS A 1 88 ? 7.398 -22.997 45.564 1.00 50.38 88 LYS A C 1
ATOM 674 O O . LYS A 1 88 ? 7.301 -22.407 46.633 1.00 50.38 88 LYS A O 1
ATOM 679 N N . GLU A 1 89 ? 7.600 -24.304 45.408 1.00 51.88 89 GLU A N 1
ATOM 680 C CA . GLU A 1 89 ? 7.754 -25.313 46.472 1.00 51.88 89 GLU A CA 1
ATOM 681 C C . GLU A 1 89 ? 6.430 -25.902 46.987 1.00 51.88 89 GLU A C 1
ATOM 683 O O . GLU A 1 89 ? 5.787 -25.333 47.855 1.00 51.88 89 GLU A O 1
ATOM 688 N N . ASN A 1 90 ? 6.016 -27.039 46.406 1.00 49.03 90 ASN A N 1
ATOM 689 C CA . ASN A 1 90 ? 5.422 -28.183 47.116 1.00 49.03 90 ASN A CA 1
ATOM 690 C C . ASN A 1 90 ? 4.978 -29.262 46.118 1.00 49.03 90 ASN A C 1
ATOM 692 O O . ASN A 1 90 ? 3.831 -29.281 45.686 1.00 49.03 90 ASN A O 1
ATOM 696 N N . GLU A 1 91 ? 5.884 -30.177 45.771 1.00 54.19 91 GLU A N 1
ATOM 697 C CA . GLU A 1 91 ? 5.490 -31.541 45.394 1.00 54.19 91 GLU A CA 1
ATOM 698 C C . GLU A 1 91 ? 6.671 -32.495 45.637 1.00 54.19 91 GLU A C 1
ATOM 700 O O . GLU A 1 91 ? 7.312 -33.010 44.726 1.00 54.19 91 GLU A O 1
ATOM 705 N N . GLU A 1 92 ? 7.000 -32.683 46.915 1.00 54.00 92 GLU A N 1
ATOM 706 C CA . GLU A 1 92 ? 7.768 -33.829 47.394 1.00 54.00 92 GLU A CA 1
ATOM 707 C C . GLU A 1 92 ? 6.941 -34.516 48.499 1.00 54.00 92 GLU A C 1
ATOM 709 O O . GLU A 1 92 ? 6.460 -33.852 49.414 1.00 54.00 92 GLU A O 1
ATOM 714 N N . LEU A 1 93 ? 6.803 -35.845 48.374 1.00 52.00 93 LEU A N 1
ATOM 715 C CA . LEU A 1 93 ? 6.235 -36.830 49.317 1.00 52.00 93 LEU A CA 1
ATOM 716 C C . LEU A 1 93 ? 4.704 -36.995 49.357 1.00 52.00 93 LEU A C 1
ATOM 718 O O . LEU A 1 93 ? 4.029 -36.431 50.210 1.00 52.00 93 LEU A O 1
ATOM 722 N N . ALA A 1 94 ? 4.189 -37.909 48.526 1.00 60.00 94 ALA A N 1
ATOM 723 C CA . ALA A 1 94 ? 3.308 -39.003 48.966 1.00 60.00 94 ALA A CA 1
ATOM 724 C C . ALA A 1 94 ? 2.936 -39.889 47.767 1.00 60.00 94 ALA A C 1
ATOM 726 O O . ALA A 1 94 ? 2.007 -39.571 47.038 1.00 60.00 94 ALA A O 1
ATOM 727 N N . ASN A 1 95 ? 3.659 -40.990 47.560 1.00 56.00 95 ASN A N 1
ATOM 728 C CA . ASN A 1 95 ? 3.135 -42.184 46.885 1.00 56.00 95 ASN A CA 1
ATOM 729 C C . ASN A 1 95 ? 3.978 -43.401 47.299 1.00 56.00 95 ASN A C 1
ATOM 731 O O . ASN A 1 95 ? 4.634 -44.037 46.485 1.00 56.00 95 ASN A O 1
ATOM 735 N N . ASP A 1 96 ? 3.950 -43.685 48.601 1.00 52.22 96 ASP A N 1
ATOM 736 C CA . ASP A 1 96 ? 4.174 -45.018 49.161 1.00 52.22 96 ASP A CA 1
ATOM 737 C C . ASP A 1 96 ? 2.932 -45.334 50.000 1.00 52.22 96 ASP A C 1
ATOM 739 O O . ASP A 1 96 ? 2.800 -44.820 51.110 1.00 52.22 96 ASP A O 1
ATOM 743 N N . ALA A 1 97 ? 1.994 -46.089 49.417 1.00 52.75 97 ALA A N 1
ATOM 744 C CA . ALA A 1 97 ? 1.044 -46.997 50.074 1.00 52.75 97 ALA A CA 1
ATOM 745 C C . ALA A 1 97 ? -0.156 -47.271 49.150 1.00 52.75 97 ALA A C 1
ATOM 747 O O . ALA A 1 97 ? -1.142 -46.550 49.204 1.00 52.75 97 ALA A O 1
ATOM 748 N N . GLU A 1 98 ? -0.099 -48.331 48.341 1.00 50.38 98 GLU A N 1
ATOM 749 C CA . GLU A 1 98 ? -1.149 -49.362 48.364 1.00 50.38 98 GLU A CA 1
ATOM 750 C C . GLU A 1 98 ? -0.744 -50.589 47.531 1.00 50.38 98 GLU A C 1
ATOM 752 O O . GLU A 1 98 ? -0.633 -50.517 46.312 1.00 50.38 98 GLU A O 1
ATOM 757 N N . THR A 1 99 ? -0.538 -51.681 48.278 1.00 45.53 99 THR A N 1
ATOM 758 C CA . THR A 1 99 ? -0.727 -53.120 47.991 1.00 45.53 99 THR A CA 1
ATOM 759 C C . THR A 1 99 ? -0.098 -53.757 46.751 1.00 45.53 99 THR A C 1
ATOM 761 O O . THR A 1 99 ? -0.622 -53.584 45.631 1.00 45.53 99 THR A O 1
#

InterPro domains:
  IPR060630 BACC1, N-terminal domain [PF27797] (6-30)

Sequence (99 aa):
MTCNVKKVGEIFLAAGLAFSKMSKLITSLHSVGEASPSSGKWSVQEIQMLQSSVRNFNNELKRIHDSIKLADNNNNENDTGQEKSTEKENEELANDAET

Organism: NCBI:txid2747483

Foldseek 3Di:
DDDVVVVVVVVVVVVVVVVVVVVVVLVVLCVVPPDDPPGRDCDPVNVVVVVVVVVVVVVVVVVVVVVVVVVVVVVPPPDDDDDDDDDDDDDDDDDPDDD

pLDDT: mean 72.3, std 18.56, range [41.41, 95.12]

Secondary structure (DSSP, 8-state):
---HHHHHHHHHHHHHHHHHHHHHHHHHHHH--SS-TTSSS--HHHHHHHHHHHHHHHHHHHHHHHHHHHHHHTT--SS--------------------